Protein AF-A0AAN8F6C2-F1 (afdb_monomer)

Solvent-accessible surface area (backbone atoms only — not comparable to full-atom values): 8331 Å² total; per-residue (Å²): 136,85,81,61,68,76,51,73,61,96,91,44,78,47,85,54,87,85,73,96,46,83,78,49,68,83,74,63,89,84,84,82,90,84,80,71,71,47,82,40,96,57,27,69,84,71,66,30,33,67,49,83,75,42,38,20,31,57,47,81,48,43,61,63,87,54,77,72,33,99,82,31,50,36,59,50,86,62,74,89,77,82,54,67,68,57,52,56,54,74,70,78,38,69,66,59,55,54,49,53,53,53,52,51,50,51,51,51,52,52,50,48,58,73,68,51,76,94,80,83,82,81,80,88,82,131

Structure (mmCIF, N/CA/C/O backbone):
data_AF-A0AAN8F6C2-F1
#
_entry.id   AF-A0AAN8F6C2-F1
#
loop_
_atom_site.group_PDB
_atom_site.id
_atom_site.type_symbol
_atom_site.label_atom_id
_atom_site.label_alt_id
_atom_site.label_comp_id
_atom_site.label_asym_id
_atom_site.label_entity_id
_atom_site.label_seq_id
_atom_site.pdbx_PDB_ins_code
_atom_site.Cartn_x
_atom_site.Cartn_y
_atom_site.Cartn_z
_atom_site.occupancy
_atom_site.B_iso_or_equiv
_atom_site.auth_seq_id
_atom_site.auth_comp_id
_atom_site.auth_asym_id
_atom_site.auth_atom_id
_atom_site.pdbx_PDB_model_num
ATOM 1 N N . MET A 1 1 ? 26.916 -1.874 -0.892 1.00 38.88 1 MET A N 1
ATOM 2 C CA . MET A 1 1 ? 25.522 -1.711 -1.356 1.00 38.88 1 MET A CA 1
ATOM 3 C C . MET A 1 1 ? 25.231 -2.874 -2.290 1.00 38.88 1 MET A C 1
ATOM 5 O O . MET A 1 1 ? 25.724 -2.872 -3.407 1.00 38.88 1 MET A O 1
ATOM 9 N N . THR A 1 2 ? 24.590 -3.937 -1.804 1.00 46.66 2 THR A N 1
ATOM 10 C CA . THR A 1 2 ? 24.299 -5.124 -2.620 1.00 46.66 2 THR A CA 1
ATOM 11 C C . THR A 1 2 ? 22.965 -4.909 -3.329 1.00 46.66 2 THR A C 1
ATOM 13 O O . THR A 1 2 ? 21.923 -4.805 -2.689 1.00 46.66 2 THR A O 1
ATOM 16 N N . ALA A 1 3 ? 23.000 -4.766 -4.653 1.00 50.19 3 ALA A N 1
ATOM 17 C CA . ALA A 1 3 ? 21.792 -4.687 -5.462 1.00 50.19 3 ALA A CA 1
ATOM 18 C C . ALA A 1 3 ? 21.079 -6.049 -5.427 1.00 50.19 3 ALA A C 1
ATOM 20 O O . ALA A 1 3 ? 21.679 -7.077 -5.740 1.00 50.19 3 ALA A O 1
ATOM 21 N N . ALA A 1 4 ? 19.811 -6.070 -5.015 1.00 59.19 4 ALA A N 1
ATOM 22 C CA . ALA A 1 4 ? 18.973 -7.255 -5.132 1.00 59.19 4 ALA A CA 1
ATOM 23 C C . ALA A 1 4 ? 18.700 -7.530 -6.616 1.00 59.19 4 ALA A C 1
ATOM 25 O O . ALA A 1 4 ? 18.284 -6.637 -7.354 1.00 59.19 4 ALA A O 1
ATOM 26 N N . HIS A 1 5 ? 18.936 -8.763 -7.061 1.00 59.12 5 HIS A N 1
ATOM 27 C CA . HIS A 1 5 ? 18.621 -9.155 -8.429 1.00 59.12 5 HIS A CA 1
ATOM 28 C C . HIS A 1 5 ? 17.099 -9.222 -8.606 1.00 59.12 5 HIS A C 1
ATOM 30 O O . HIS A 1 5 ? 16.435 -10.037 -7.964 1.00 59.12 5 HIS A O 1
ATOM 36 N N . VAL A 1 6 ? 16.556 -8.373 -9.480 1.00 59.44 6 VAL A N 1
ATOM 37 C CA . VAL A 1 6 ? 15.170 -8.468 -9.950 1.00 59.44 6 VAL A CA 1
ATOM 38 C C . VAL A 1 6 ? 15.175 -9.349 -11.194 1.00 59.44 6 VAL A C 1
ATOM 40 O O . VAL A 1 6 ? 15.763 -8.989 -12.211 1.00 59.44 6 VAL A O 1
ATOM 43 N N . PHE A 1 7 ? 14.537 -10.514 -11.109 1.00 69.38 7 PHE A N 1
ATOM 44 C CA . PHE A 1 7 ? 14.331 -11.398 -12.255 1.00 69.38 7 PHE A CA 1
ATOM 45 C C . PHE A 1 7 ? 12.872 -11.301 -12.691 1.00 69.38 7 PHE A C 1
ATOM 47 O O . PHE A 1 7 ? 11.976 -11.346 -11.844 1.00 69.38 7 PHE A O 1
ATOM 54 N N . SER A 1 8 ? 12.624 -11.184 -13.998 1.00 68.56 8 SER A N 1
ATOM 55 C CA . SER A 1 8 ? 11.262 -11.226 -14.535 1.00 68.56 8 SER A CA 1
ATOM 56 C C . SER A 1 8 ? 11.136 -12.215 -15.685 1.00 68.56 8 SER A C 1
ATOM 58 O O . SER A 1 8 ? 12.004 -12.268 -16.558 1.00 68.56 8 SER A O 1
ATOM 60 N N . THR A 1 9 ? 10.041 -12.971 -15.697 1.00 66.81 9 THR A N 1
ATOM 61 C CA . THR A 1 9 ? 9.605 -13.770 -16.845 1.00 66.81 9 THR A CA 1
ATOM 62 C C . THR A 1 9 ? 8.176 -13.371 -17.196 1.00 66.81 9 THR A C 1
ATOM 64 O O . THR A 1 9 ? 7.225 -13.819 -16.564 1.00 66.81 9 THR A O 1
ATOM 67 N N . HIS A 1 10 ? 8.024 -12.513 -18.211 1.00 71.56 10 HIS A N 1
ATOM 68 C CA . HIS A 1 10 ? 6.743 -11.963 -18.679 1.00 71.56 10 HIS A CA 1
ATOM 69 C C . HIS A 1 10 ? 5.870 -11.382 -17.546 1.00 71.56 10 HIS A C 1
ATOM 71 O O . HIS A 1 10 ? 6.004 -10.210 -17.216 1.00 71.56 10 HIS A O 1
ATOM 77 N N . TYR A 1 11 ? 4.988 -12.197 -16.957 1.00 72.50 11 TYR A N 1
ATOM 78 C CA . TYR A 1 11 ? 4.028 -11.817 -15.916 1.00 72.50 11 TYR A CA 1
ATOM 79 C C . TYR A 1 11 ? 4.508 -12.103 -14.480 1.00 72.50 11 TYR A C 1
ATOM 81 O O . TYR A 1 11 ? 3.782 -11.818 -13.530 1.00 72.50 11 TYR A O 1
ATOM 89 N N . LEU A 1 12 ? 5.700 -12.683 -14.301 1.00 71.50 12 LEU A N 1
ATOM 90 C CA . LEU A 1 12 ? 6.264 -13.015 -12.990 1.00 71.50 12 LEU A CA 1
ATOM 91 C C . LEU A 1 12 ? 7.417 -12.075 -12.635 1.00 71.50 12 LEU A C 1
ATOM 93 O O . LEU A 1 12 ? 8.368 -11.945 -13.403 1.00 71.50 12 LEU A O 1
ATOM 97 N N . MET A 1 13 ? 7.350 -11.474 -11.446 1.00 78.12 13 MET A N 1
ATOM 98 C CA . MET A 1 13 ? 8.395 -10.636 -10.855 1.00 78.12 13 MET A CA 1
ATOM 99 C C . MET A 1 13 ? 8.914 -11.299 -9.576 1.00 78.12 13 MET A C 1
ATOM 101 O O . MET A 1 13 ? 8.151 -11.523 -8.638 1.00 78.12 13 MET A O 1
ATOM 105 N N . TYR A 1 14 ? 10.215 -11.588 -9.520 1.00 78.19 14 TYR A N 1
ATOM 106 C CA . TYR A 1 14 ? 10.869 -12.121 -8.324 1.00 78.19 14 TYR A CA 1
ATOM 107 C C . TYR A 1 14 ? 11.576 -10.996 -7.564 1.00 78.19 14 TYR A C 1
ATOM 109 O O . TYR A 1 14 ? 12.497 -10.371 -8.093 1.00 78.19 14 TYR A O 1
ATOM 117 N N . ILE A 1 15 ? 11.170 -10.768 -6.310 1.00 79.00 15 ILE A N 1
ATOM 118 C CA . ILE A 1 15 ? 11.822 -9.828 -5.390 1.00 79.00 15 ILE A CA 1
ATOM 119 C C . ILE A 1 15 ? 12.492 -10.632 -4.277 1.00 79.00 15 ILE A C 1
ATOM 121 O O . ILE A 1 15 ? 11.821 -11.322 -3.510 1.00 79.00 15 ILE A O 1
ATOM 125 N N . ARG A 1 16 ? 13.823 -10.551 -4.186 1.00 79.56 16 ARG A N 1
ATOM 126 C CA . ARG A 1 16 ? 14.606 -11.217 -3.139 1.00 79.56 16 ARG A CA 1
ATOM 127 C C . ARG A 1 16 ? 15.355 -10.188 -2.307 1.00 79.56 16 ARG A C 1
ATOM 129 O O . ARG A 1 16 ? 16.229 -9.495 -2.815 1.00 79.56 16 ARG A O 1
ATOM 136 N N . PHE A 1 17 ? 15.056 -10.139 -1.018 1.00 78.50 17 PHE A N 1
ATOM 137 C CA . PHE A 1 17 ? 15.750 -9.267 -0.078 1.00 78.50 17 PHE A CA 1
ATOM 138 C C . PHE A 1 17 ? 16.974 -9.986 0.489 1.00 78.50 17 PHE A C 1
ATOM 140 O O . PHE A 1 17 ? 16.877 -11.124 0.952 1.00 78.50 17 PHE A O 1
ATOM 147 N N . TYR A 1 18 ? 18.135 -9.337 0.414 1.00 80.19 18 TYR A N 1
ATOM 148 C CA . TYR A 1 18 ? 19.361 -9.825 1.036 1.00 80.19 18 TYR A CA 1
ATOM 149 C C . TYR A 1 18 ? 19.480 -9.249 2.446 1.00 80.19 18 TYR A C 1
ATOM 151 O O . TYR A 1 18 ? 19.428 -8.034 2.627 1.00 80.19 18 TYR A O 1
ATOM 159 N N . LEU A 1 19 ? 19.668 -10.124 3.430 1.00 80.31 19 LEU A N 1
ATOM 160 C CA . LEU A 1 19 ? 19.892 -9.767 4.826 1.00 80.31 19 LEU A CA 1
ATOM 161 C C . LEU A 1 19 ? 21.282 -10.262 5.218 1.00 80.31 19 LEU A C 1
ATOM 163 O O . LEU A 1 19 ? 21.625 -11.413 4.963 1.00 80.31 19 LEU A O 1
ATOM 167 N N . HIS A 1 20 ? 22.085 -9.379 5.808 1.00 81.69 20 HIS A N 1
ATOM 168 C CA . HIS A 1 20 ? 23.466 -9.693 6.181 1.00 81.69 20 HIS A CA 1
ATOM 169 C C . HIS A 1 20 ? 23.560 -10.496 7.493 1.00 81.69 20 HIS A C 1
ATOM 171 O O . HIS A 1 20 ? 24.555 -11.171 7.732 1.00 81.69 20 HIS A O 1
ATOM 177 N N . ASP A 1 21 ? 22.535 -10.433 8.346 1.00 82.75 21 ASP A N 1
ATOM 178 C CA . ASP A 1 21 ? 22.497 -1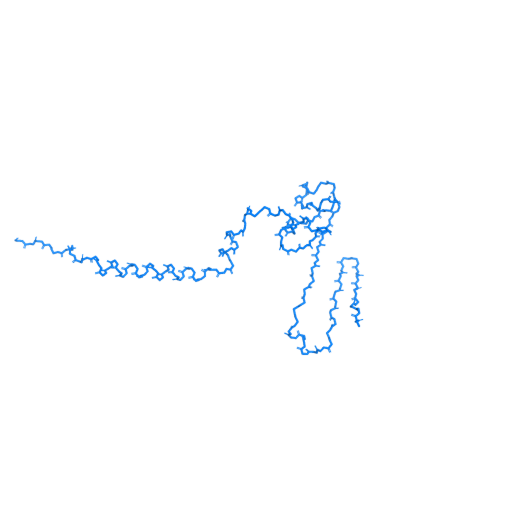1.099 9.649 1.00 82.75 21 ASP A CA 1
ATOM 179 C C . ASP A 1 21 ? 21.257 -11.999 9.757 1.00 82.75 2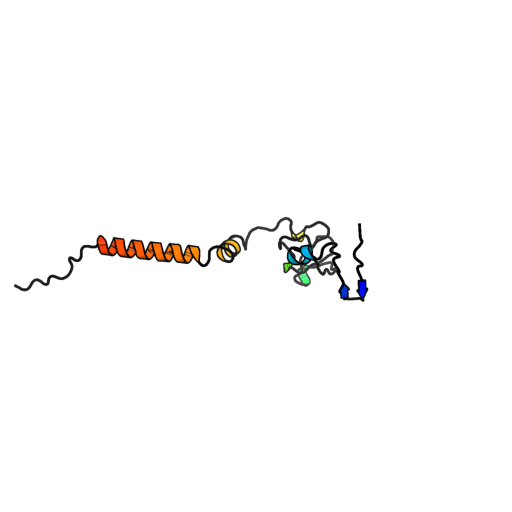1 ASP A C 1
ATOM 181 O O . ASP A 1 21 ? 20.121 -11.552 9.576 1.00 82.75 21 ASP A O 1
ATOM 185 N N . ALA A 1 22 ? 21.478 -13.276 10.079 1.00 76.50 22 ALA A N 1
ATOM 186 C CA . ALA A 1 22 ? 20.417 -14.261 10.261 1.00 76.50 22 ALA A CA 1
ATOM 187 C C . ALA A 1 22 ? 19.496 -13.921 11.446 1.00 76.50 22 ALA A C 1
ATOM 189 O O . ALA A 1 22 ? 18.312 -14.258 11.422 1.00 76.50 22 ALA A O 1
ATOM 190 N N . ASN A 1 23 ? 20.006 -13.206 12.453 1.00 79.25 23 ASN A N 1
ATOM 191 C CA . ASN A 1 23 ? 19.212 -12.763 13.597 1.00 79.25 23 ASN A CA 1
ATOM 192 C C . ASN A 1 23 ? 18.236 -11.638 13.222 1.00 79.25 23 ASN A C 1
ATOM 194 O O . ASN A 1 23 ? 17.185 -11.505 13.849 1.00 79.25 23 ASN A O 1
ATOM 198 N N . GLN A 1 24 ? 18.523 -10.878 12.159 1.00 75.50 24 GLN A N 1
ATOM 199 C CA . GLN A 1 24 ? 17.632 -9.826 11.664 1.00 75.50 24 GLN A CA 1
ATOM 200 C C . GLN A 1 24 ? 16.425 -10.389 10.909 1.00 75.50 24 GLN A C 1
ATOM 202 O O . GLN A 1 24 ? 15.376 -9.756 10.919 1.00 75.50 24 GLN A O 1
ATOM 207 N N . ILE A 1 25 ? 16.505 -11.608 10.357 1.00 73.06 25 ILE A N 1
ATOM 208 C CA . ILE A 1 25 ? 15.390 -12.261 9.637 1.00 73.06 25 ILE A CA 1
ATOM 209 C C . ILE A 1 25 ? 14.119 -12.328 10.498 1.00 73.06 25 ILE A C 1
ATOM 211 O O . ILE A 1 25 ? 13.010 -12.188 9.988 1.00 73.06 25 ILE A O 1
ATOM 215 N N . ARG A 1 26 ? 14.262 -12.525 11.816 1.00 73.06 26 ARG A N 1
ATOM 216 C CA . ARG A 1 26 ? 13.118 -12.650 12.735 1.00 73.06 26 ARG A CA 1
ATOM 217 C C . ARG A 1 26 ? 12.462 -11.313 13.088 1.00 73.06 26 ARG A C 1
ATOM 219 O O . ARG A 1 26 ? 11.355 -11.331 13.613 1.00 73.06 26 ARG A O 1
ATOM 226 N N . ASN A 1 27 ? 13.113 -10.184 12.803 1.00 75.00 27 ASN A N 1
ATOM 227 C CA . ASN A 1 27 ? 12.631 -8.846 13.153 1.00 75.00 27 ASN A CA 1
ATOM 228 C C . ASN A 1 27 ? 12.626 -7.875 11.957 1.00 75.00 27 ASN A C 1
ATOM 230 O O . ASN A 1 27 ? 12.703 -6.660 12.128 1.00 75.00 27 ASN A O 1
ATOM 234 N N . THR A 1 28 ? 12.561 -8.394 10.729 1.00 80.06 28 THR A N 1
ATOM 235 C CA . THR A 1 28 ? 12.451 -7.560 9.526 1.00 80.06 28 THR A CA 1
ATOM 236 C C . THR A 1 28 ? 11.000 -7.415 9.092 1.00 80.06 28 THR A C 1
ATOM 238 O O . THR A 1 28 ? 10.337 -8.410 8.807 1.00 80.06 28 THR A O 1
ATOM 241 N N . SER A 1 29 ? 10.531 -6.172 8.965 1.00 80.69 29 SER A N 1
ATOM 242 C CA . SER A 1 29 ? 9.294 -5.843 8.253 1.00 80.69 29 SER A CA 1
ATOM 243 C C . SER A 1 29 ? 9.652 -5.428 6.831 1.00 80.69 29 SER A C 1
ATOM 245 O O . SER A 1 29 ? 10.209 -4.354 6.611 1.00 80.69 29 SER A O 1
ATOM 247 N N . ILE A 1 30 ? 9.393 -6.310 5.869 1.00 78.19 30 ILE A N 1
ATOM 248 C CA . ILE A 1 30 ? 9.671 -6.063 4.457 1.00 78.19 30 ILE A CA 1
ATOM 249 C C . ILE A 1 30 ? 8.339 -6.008 3.720 1.00 78.19 30 ILE A C 1
ATOM 251 O O . ILE A 1 30 ? 7.562 -6.959 3.765 1.00 78.19 30 ILE A O 1
ATOM 255 N N . SER A 1 31 ? 8.085 -4.902 3.025 1.00 82.00 31 SER A N 1
ATOM 256 C CA . SER A 1 31 ? 6.903 -4.730 2.182 1.00 82.00 31 SER A CA 1
ATOM 257 C C . SER A 1 31 ? 7.321 -4.297 0.781 1.00 82.00 31 SER A C 1
ATOM 259 O O . SER A 1 31 ? 8.265 -3.529 0.606 1.00 82.00 31 SER A O 1
ATOM 261 N N . ALA A 1 32 ? 6.631 -4.832 -0.223 1.00 83.88 32 ALA A N 1
ATOM 262 C CA . ALA A 1 32 ? 6.778 -4.437 -1.614 1.00 83.88 32 ALA A CA 1
ATOM 263 C C . ALA A 1 32 ? 5.395 -4.045 -2.132 1.00 83.88 32 ALA A C 1
ATOM 265 O O . ALA A 1 32 ? 4.478 -4.867 -2.149 1.00 83.88 32 ALA A O 1
ATOM 266 N N . LEU A 1 33 ? 5.247 -2.782 -2.521 1.00 83.31 33 LEU A N 1
ATOM 267 C CA . LEU A 1 33 ? 4.033 -2.279 -3.148 1.00 83.31 33 LEU A CA 1
ATOM 268 C C . LEU A 1 33 ? 4.127 -2.521 -4.652 1.00 83.31 33 LEU A C 1
ATOM 270 O O . LEU A 1 33 ? 5.138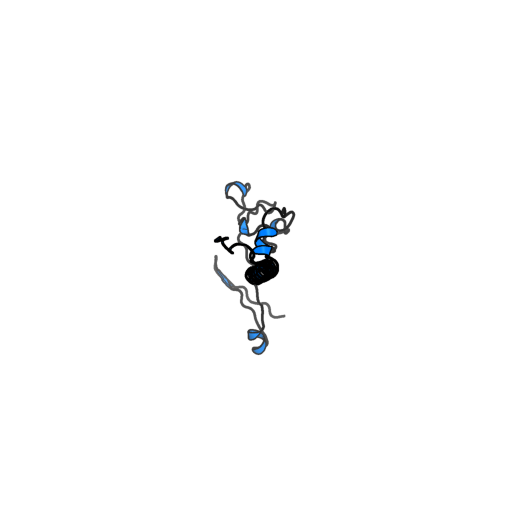 -2.211 -5.280 1.00 83.31 33 LEU A O 1
ATOM 274 N N . TYR A 1 34 ? 3.062 -3.068 -5.224 1.00 86.62 34 TYR A N 1
ATOM 275 C CA . TYR A 1 34 ? 2.907 -3.222 -6.662 1.00 86.62 34 TYR A CA 1
ATOM 276 C C . TYR A 1 34 ? 1.491 -2.808 -7.047 1.00 86.62 34 TYR A C 1
ATOM 278 O O . TYR A 1 34 ? 0.545 -2.978 -6.280 1.00 86.62 34 TYR A O 1
ATOM 286 N N . SER A 1 35 ? 1.346 -2.253 -8.242 1.00 87.50 35 SER A N 1
ATOM 287 C CA . SER A 1 35 ? 0.047 -1.904 -8.800 1.00 87.50 35 SER A CA 1
ATOM 288 C C . SER A 1 35 ? 0.050 -2.173 -10.297 1.00 87.50 35 SER A C 1
ATOM 290 O O . SER A 1 35 ? 1.059 -2.007 -10.981 1.00 87.50 35 SER A O 1
ATOM 292 N N . SER A 1 36 ? -1.086 -2.642 -10.799 1.00 89.88 36 SER A N 1
ATOM 293 C CA . SER A 1 36 ? -1.331 -2.768 -12.231 1.00 89.88 36 SER A CA 1
ATOM 294 C C . SER A 1 36 ? -1.999 -1.499 -12.745 1.00 89.88 36 SER A C 1
ATOM 296 O O . SER A 1 36 ? -2.926 -0.999 -12.104 1.00 89.88 36 SER A O 1
ATOM 298 N N . TYR A 1 37 ? -1.610 -1.050 -13.933 1.00 93.19 37 TYR A N 1
ATOM 299 C CA . TYR A 1 37 ? -2.276 0.037 -14.641 1.00 93.19 37 TYR A CA 1
ATOM 300 C C . TYR A 1 37 ? -2.571 -0.368 -16.087 1.00 93.19 37 TYR A C 1
ATOM 302 O O . TYR A 1 37 ? -1.949 -1.276 -16.640 1.00 93.19 37 TYR A O 1
ATOM 310 N N . ILE A 1 38 ? -3.526 0.317 -16.703 1.00 93.06 38 ILE A N 1
ATOM 311 C CA . ILE A 1 38 ? -3.840 0.208 -18.128 1.00 93.06 38 ILE A CA 1
ATOM 312 C C . ILE A 1 38 ? -3.938 1.608 -18.724 1.00 93.06 38 ILE A C 1
ATOM 314 O O . ILE A 1 38 ? -4.435 2.519 -18.069 1.00 93.06 38 ILE A O 1
ATOM 318 N N . ARG A 1 39 ? -3.492 1.791 -19.969 1.00 94.31 39 ARG A N 1
ATOM 319 C CA . ARG A 1 39 ? -3.667 3.060 -20.684 1.00 94.31 39 ARG A CA 1
ATOM 320 C C . ARG A 1 39 ? -5.009 3.104 -21.398 1.00 94.31 39 ARG A C 1
ATOM 322 O O . ARG A 1 39 ? -5.232 2.325 -22.323 1.00 94.31 39 ARG A O 1
ATOM 329 N N . LEU A 1 40 ? -5.895 4.005 -20.981 1.00 93.75 40 LEU A N 1
ATOM 330 C CA . LEU A 1 40 ? -7.188 4.247 -21.618 1.00 93.75 40 LEU A CA 1
ATOM 331 C C . LEU A 1 40 ? -7.515 5.741 -21.595 1.00 93.75 40 LEU A C 1
ATOM 333 O O . LEU A 1 40 ? -7.407 6.401 -20.568 1.00 93.75 40 LEU A O 1
ATOM 337 N N . ARG A 1 41 ? -8.074 6.245 -22.699 1.00 90.38 41 ARG A N 1
ATOM 338 C CA . ARG A 1 41 ? -8.599 7.620 -22.771 1.00 90.38 41 ARG A CA 1
ATOM 339 C C . ARG A 1 41 ? -9.755 7.882 -21.802 1.00 90.38 41 ARG A C 1
ATOM 341 O O . ARG A 1 41 ? -9.989 9.017 -21.410 1.00 90.38 41 ARG A O 1
ATOM 348 N N . ASN A 1 42 ? -10.517 6.842 -21.450 1.00 92.00 42 ASN A N 1
ATOM 349 C CA . ASN A 1 42 ? -11.677 6.955 -20.569 1.00 92.00 42 ASN A CA 1
ATOM 350 C C . ASN A 1 42 ? -11.694 5.831 -19.522 1.00 92.00 42 ASN A C 1
ATOM 352 O O . ASN A 1 42 ? -12.296 4.774 -19.736 1.00 92.00 42 ASN A O 1
ATOM 356 N N . CYS A 1 43 ? -11.071 6.085 -18.369 1.00 93.06 43 CYS A N 1
ATOM 357 C CA . CYS A 1 43 ? -11.058 5.171 -17.222 1.00 93.06 43 CYS A CA 1
ATOM 358 C C . CYS A 1 43 ? -12.466 4.899 -16.658 1.00 93.06 43 CYS A C 1
ATOM 360 O O . CYS A 1 43 ? -12.758 3.785 -16.213 1.00 93.06 43 CYS A O 1
ATOM 362 N N . SER A 1 44 ? -13.371 5.882 -16.730 1.00 89.31 44 SER A N 1
ATOM 363 C CA . SER A 1 44 ? -14.738 5.775 -16.203 1.00 89.31 44 SER A CA 1
ATOM 364 C C . SER A 1 44 ? -15.551 4.691 -16.908 1.00 89.31 44 SER A C 1
ATOM 366 O O . SER A 1 44 ? -16.348 4.016 -16.260 1.00 89.31 44 SER A O 1
ATOM 368 N N . SER A 1 45 ? -15.294 4.457 -18.201 1.00 91.50 45 SER A N 1
ATOM 369 C CA . SER A 1 45 ? -15.954 3.401 -18.986 1.00 91.50 45 SER A CA 1
ATOM 370 C C . SER A 1 45 ? -15.721 1.983 -18.443 1.00 91.50 45 SER A C 1
ATOM 372 O O . SER A 1 45 ? -16.528 1.087 -18.684 1.00 91.50 45 SER A O 1
ATOM 374 N N . LYS A 1 46 ? -14.629 1.778 -17.695 1.00 91.56 46 LYS A N 1
ATOM 375 C CA . LYS A 1 46 ? -14.242 0.499 -17.081 1.00 91.56 46 LYS A CA 1
ATOM 376 C C . LYS A 1 46 ? -14.264 0.538 -15.555 1.00 91.56 46 LYS A C 1
ATOM 378 O O . LYS A 1 46 ? -13.704 -0.351 -14.927 1.00 91.56 46 LYS A O 1
ATOM 383 N N . GLN A 1 47 ? -14.904 1.551 -14.963 1.00 91.75 47 GLN A N 1
ATOM 384 C CA . GLN A 1 47 ? -14.934 1.748 -13.510 1.00 91.75 47 GLN A CA 1
ATOM 385 C C . GLN A 1 47 ? -13.525 1.790 -12.885 1.00 91.75 47 GLN A C 1
ATOM 387 O O . GLN A 1 47 ? -13.325 1.328 -11.765 1.00 91.75 47 GLN A O 1
ATOM 392 N N . LEU A 1 48 ? -12.549 2.353 -13.599 1.00 94.38 48 LEU A N 1
ATOM 393 C CA . LEU A 1 48 ? -11.184 2.555 -13.112 1.00 94.38 48 LEU A CA 1
ATOM 394 C C . LEU A 1 48 ? -11.007 3.978 -12.568 1.00 94.38 48 LEU A C 1
ATOM 396 O O . LEU A 1 48 ? -11.813 4.871 -12.850 1.00 94.38 48 LEU A O 1
ATOM 400 N N . PHE A 1 49 ? -9.963 4.175 -11.768 1.00 93.56 49 PHE A N 1
ATOM 401 C CA . PHE A 1 49 ? -9.512 5.483 -11.308 1.00 93.56 49 PHE A CA 1
ATOM 402 C C . PHE A 1 49 ? -8.557 6.087 -12.340 1.00 93.56 49 PHE A C 1
ATOM 404 O O . PHE A 1 49 ? -7.734 5.367 -12.899 1.00 93.56 49 PHE A O 1
ATOM 411 N N . ASN A 1 50 ? -8.687 7.385 -12.611 1.00 93.56 50 ASN A N 1
ATOM 412 C CA . ASN A 1 50 ? -7.868 8.092 -13.593 1.00 93.56 50 ASN A CA 1
ATOM 413 C C . ASN A 1 50 ? -6.727 8.839 -12.896 1.00 93.56 50 ASN A C 1
ATOM 415 O O . ASN A 1 50 ? -6.996 9.735 -12.101 1.00 93.56 50 ASN A O 1
ATOM 419 N N . CYS A 1 51 ? -5.481 8.516 -13.243 1.00 92.69 51 CYS A N 1
ATOM 420 C CA . CYS A 1 51 ? -4.297 9.203 -12.727 1.00 92.69 51 CYS A CA 1
ATOM 421 C C . CYS A 1 51 ? -4.079 10.605 -13.323 1.00 92.69 51 CYS A C 1
ATOM 423 O O . CYS A 1 51 ? -3.269 11.364 -12.800 1.00 92.69 51 CYS A O 1
ATOM 425 N N . GLY A 1 52 ? -4.805 10.968 -14.387 1.00 88.62 52 GLY A N 1
ATOM 426 C CA . GLY A 1 52 ? -4.705 12.268 -15.060 1.00 88.62 52 GLY A CA 1
ATOM 427 C C . GLY A 1 52 ? -3.849 12.265 -16.331 1.00 88.62 52 GLY A C 1
ATOM 428 O O . GLY A 1 52 ? -3.744 13.294 -16.989 1.00 88.62 52 GLY A O 1
ATOM 429 N N . ASP A 1 53 ? -3.281 11.120 -16.707 1.00 88.38 53 ASP A N 1
ATOM 430 C CA . ASP A 1 53 ? -2.320 10.948 -17.806 1.00 88.38 53 ASP A CA 1
ATOM 431 C C . ASP A 1 53 ? -2.659 9.738 -18.705 1.00 88.38 53 ASP A C 1
ATOM 433 O O . ASP A 1 53 ? -1.777 9.026 -19.182 1.00 88.38 53 ASP A O 1
ATOM 437 N N . GLU A 1 54 ? -3.956 9.471 -18.902 1.00 90.38 54 GLU A N 1
ATOM 438 C CA . GLU A 1 54 ? -4.498 8.259 -19.551 1.00 90.38 54 GLU A CA 1
ATOM 439 C C . GLU A 1 54 ? -4.130 6.940 -18.846 1.00 90.38 54 GLU A C 1
ATOM 441 O O . GLU A 1 54 ? -4.566 5.876 -19.291 1.00 90.38 54 GLU A O 1
ATOM 446 N N . ASN A 1 55 ? -3.384 6.967 -17.735 1.00 93.62 55 ASN A N 1
ATOM 447 C CA . ASN A 1 55 ? -3.172 5.788 -16.911 1.00 93.62 55 ASN A CA 1
ATOM 448 C C . ASN A 1 55 ? -4.373 5.586 -15.987 1.00 93.62 55 ASN A C 1
ATOM 450 O O . ASN A 1 55 ? -4.770 6.459 -15.211 1.00 93.62 55 ASN A O 1
ATOM 454 N N . CYS A 1 56 ? -4.937 4.391 -16.069 1.00 95.44 56 CYS A N 1
ATOM 455 C CA . CYS A 1 56 ? -6.050 3.964 -15.255 1.00 95.44 56 CYS A CA 1
ATOM 456 C C . CYS A 1 56 ? -5.601 2.854 -14.311 1.00 95.44 56 CYS A C 1
ATOM 458 O O . CYS A 1 56 ? -5.021 1.856 -14.746 1.00 95.44 56 CYS A O 1
ATOM 460 N N . ILE A 1 57 ? -5.936 2.996 -13.037 1.00 94.94 57 ILE A N 1
ATOM 461 C CA . ILE A 1 57 ? -5.671 1.998 -11.998 1.00 94.94 57 ILE A CA 1
ATOM 462 C C . ILE A 1 57 ? -6.996 1.470 -11.425 1.00 94.94 57 ILE A C 1
ATOM 464 O O . ILE A 1 57 ? -8.038 2.117 -11.582 1.00 94.94 57 ILE A O 1
ATOM 468 N N . PRO A 1 58 ? -7.017 0.292 -10.777 1.00 95.06 58 PRO A N 1
ATOM 469 C CA . PRO A 1 58 ? -8.197 -0.169 -10.051 1.00 95.06 58 PRO A CA 1
ATOM 470 C C . PRO A 1 58 ? -8.697 0.889 -9.061 1.00 95.06 58 PRO A C 1
ATOM 472 O O . PRO A 1 58 ? -7.902 1.499 -8.354 1.00 95.06 58 PRO A O 1
ATOM 475 N N . ARG A 1 59 ? -10.018 1.091 -8.959 1.00 92.19 59 ARG A N 1
ATOM 476 C CA . ARG A 1 59 ? -10.597 2.086 -8.031 1.00 92.19 59 ARG A CA 1
ATOM 477 C C . ARG A 1 59 ? -10.222 1.873 -6.567 1.00 92.19 59 ARG A C 1
ATOM 479 O O . ARG A 1 59 ? -10.158 2.844 -5.831 1.00 92.19 59 ARG A O 1
ATOM 486 N N . SER A 1 60 ? -9.952 0.633 -6.163 1.00 90.88 60 SER A N 1
ATOM 487 C CA . SER A 1 60 ? -9.467 0.298 -4.818 1.00 90.88 60 SER A CA 1
ATOM 488 C C . SER A 1 60 ? -8.081 0.864 -4.505 1.00 90.88 60 SER A C 1
ATOM 490 O O . SER A 1 60 ? -7.659 0.817 -3.354 1.00 90.88 60 SER A O 1
ATOM 492 N N . LEU A 1 61 ? -7.352 1.321 -5.526 1.00 93.50 61 LEU A N 1
ATOM 493 C CA . LEU A 1 61 ? -6.065 1.981 -5.374 1.00 93.50 61 LEU A CA 1
ATOM 494 C C . LEU A 1 61 ? -6.182 3.501 -5.225 1.00 93.50 61 LEU A C 1
ATOM 496 O O . LEU A 1 61 ? -5.196 4.132 -4.900 1.00 93.50 61 LEU A O 1
ATOM 500 N N . GLY A 1 62 ? -7.367 4.085 -5.424 1.00 92.25 62 GLY A N 1
ATOM 501 C CA . GLY A 1 62 ? -7.602 5.481 -5.064 1.00 92.25 62 GLY A CA 1
ATOM 502 C C . GLY A 1 62 ? -7.852 5.622 -3.565 1.00 92.25 62 GLY A C 1
ATOM 503 O O . GLY A 1 62 ? -8.672 4.886 -3.009 1.00 92.25 62 GLY A O 1
ATOM 504 N N . CYS A 1 63 ? -7.204 6.595 -2.929 1.00 92.19 63 CYS A N 1
ATOM 505 C CA . CYS A 1 63 ? -7.379 6.955 -1.524 1.00 92.19 63 CYS A CA 1
ATOM 506 C C . CYS A 1 63 ? -7.146 5.782 -0.558 1.00 92.19 63 CYS A C 1
ATOM 508 O O . CY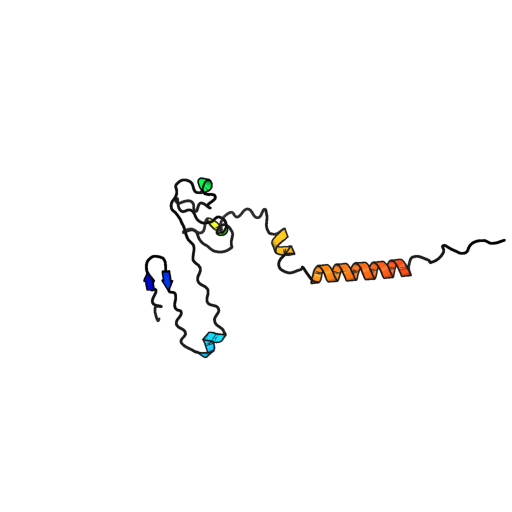S A 1 63 ? -7.859 5.625 0.444 1.00 92.19 63 CYS A O 1
ATOM 510 N N . ASN A 1 64 ? -6.180 4.920 -0.875 1.00 90.69 64 ASN A N 1
ATOM 511 C CA . ASN A 1 64 ? -5.822 3.757 -0.072 1.00 90.69 64 ASN A CA 1
ATOM 512 C C . ASN A 1 64 ? -4.659 4.037 0.901 1.00 90.69 64 ASN A C 1
ATOM 514 O O . ASN A 1 64 ? -4.370 3.188 1.748 1.00 90.69 64 ASN A O 1
ATOM 518 N N . GLY A 1 65 ? -4.041 5.220 0.831 1.00 90.06 65 GLY A N 1
ATOM 519 C CA . GLY A 1 65 ? -2.887 5.622 1.634 1.00 90.06 65 GLY A CA 1
ATOM 520 C C . GLY A 1 65 ? -1.529 5.277 1.012 1.00 90.06 65 GLY A C 1
ATOM 521 O O . GLY A 1 65 ? -0.501 5.430 1.677 1.00 90.06 65 GLY A O 1
ATOM 522 N N . HIS A 1 66 ? -1.495 4.809 -0.235 1.00 92.19 66 HIS A N 1
ATOM 523 C CA . HIS A 1 66 ? -0.295 4.447 -0.977 1.00 92.19 66 HIS A CA 1
ATOM 524 C C . HIS A 1 66 ? -0.303 5.106 -2.353 1.00 92.19 66 HIS A C 1
ATOM 526 O O . HIS A 1 66 ? -1.250 4.977 -3.108 1.00 92.19 66 HIS A O 1
ATOM 532 N N . ILE A 1 67 ? 0.808 5.742 -2.720 1.00 92.94 67 ILE A N 1
ATOM 533 C CA . ILE A 1 67 ? 0.963 6.347 -4.045 1.00 92.94 67 ILE A CA 1
ATOM 534 C C . ILE A 1 67 ? 1.059 5.236 -5.102 1.00 92.94 67 ILE A C 1
ATOM 536 O O . ILE A 1 67 ? 2.047 4.498 -5.159 1.00 92.94 67 ILE A O 1
ATOM 540 N N . ASN A 1 68 ? 0.032 5.117 -5.938 1.00 93.00 68 ASN A N 1
ATOM 541 C CA . ASN A 1 68 ? -0.062 4.191 -7.061 1.00 93.00 68 ASN A CA 1
ATOM 542 C C . ASN A 1 68 ? -0.029 4.907 -8.424 1.00 93.00 68 ASN A C 1
ATOM 544 O O . ASN A 1 68 ? 0.416 4.301 -9.401 1.00 93.00 68 ASN A O 1
ATOM 548 N N . CYS A 1 69 ? -0.424 6.183 -8.517 1.00 93.50 69 CYS A N 1
ATOM 549 C CA . CYS A 1 69 ? -0.227 6.988 -9.727 1.00 93.50 69 CYS A CA 1
ATOM 550 C C . CYS A 1 69 ? 1.185 7.605 -9.796 1.00 93.50 69 CYS A C 1
ATOM 552 O O . CYS A 1 69 ? 1.774 7.903 -8.755 1.00 93.50 69 CYS A O 1
ATOM 554 N N . PRO A 1 70 ? 1.712 7.914 -11.002 1.00 91.12 70 PRO A N 1
ATOM 555 C CA . PRO A 1 70 ? 3.049 8.504 -11.173 1.00 91.12 70 PRO A CA 1
ATOM 556 C C . PRO A 1 70 ? 3.290 9.806 -10.396 1.00 91.12 70 PRO A C 1
ATOM 558 O O . PRO A 1 70 ? 4.414 10.075 -9.980 1.00 91.12 70 PRO A O 1
ATOM 561 N N . TYR A 1 71 ? 2.235 10.599 -10.190 1.00 90.62 71 TYR A N 1
ATOM 562 C CA . TYR A 1 71 ? 2.284 11.876 -9.472 1.00 90.62 71 TYR A CA 1
ATOM 563 C C . TYR A 1 71 ? 1.450 11.871 -8.177 1.00 90.62 71 TYR A C 1
ATOM 565 O O . TYR A 1 71 ? 1.224 12.924 -7.586 1.00 90.62 71 TYR A O 1
ATOM 573 N N . GLY A 1 72 ? 0.977 10.700 -7.729 1.00 90.94 72 GLY A N 1
ATOM 574 C CA . GLY A 1 72 ? 0.207 10.557 -6.486 1.00 90.94 72 GLY A CA 1
ATOM 575 C C . GLY A 1 72 ? -1.204 11.144 -6.500 1.00 90.94 72 GLY A C 1
ATOM 576 O O . GLY A 1 72 ? -1.793 11.316 -5.438 1.00 90.94 72 GLY A O 1
ATOM 577 N N . ASN A 1 73 ? -1.769 11.455 -7.673 1.00 92.12 73 ASN A N 1
ATOM 578 C CA . ASN A 1 73 ? -3.132 11.990 -7.809 1.00 92.12 73 ASN A CA 1
ATOM 579 C C . ASN A 1 73 ? -4.219 11.088 -7.218 1.00 92.12 73 ASN A C 1
ATOM 581 O O . ASN A 1 73 ? -5.282 11.582 -6.859 1.00 92.12 73 ASN A O 1
ATOM 585 N N . ASP A 1 74 ? -3.955 9.790 -7.118 1.00 93.06 74 ASP A N 1
ATOM 586 C CA . ASP A 1 74 ? -4.802 8.810 -6.447 1.00 93.06 74 ASP A CA 1
ATOM 587 C C . ASP A 1 74 ? -4.954 9.039 -4.945 1.00 93.06 74 ASP A C 1
ATOM 589 O O . ASP A 1 74 ? -5.950 8.606 -4.376 1.00 93.06 74 ASP A O 1
ATOM 593 N N . GLU A 1 75 ? -4.043 9.786 -4.326 1.00 94.19 75 GLU A N 1
ATOM 594 C CA . GLU A 1 75 ? -4.061 10.117 -2.897 1.00 94.19 75 GLU A CA 1
ATOM 595 C C . GLU A 1 75 ? -4.337 11.609 -2.635 1.00 94.19 75 GLU A C 1
ATOM 597 O O . GLU A 1 75 ? -4.373 12.064 -1.489 1.00 94.19 75 GLU A O 1
ATOM 602 N N . ILE A 1 76 ? -4.552 12.395 -3.694 1.00 90.81 76 ILE A N 1
ATOM 603 C CA . ILE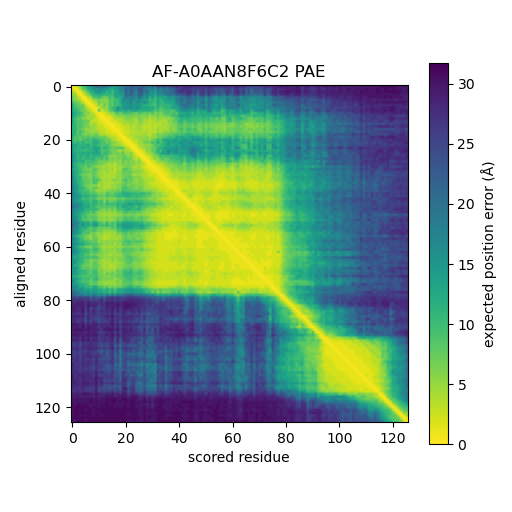 A 1 76 ? -4.833 13.830 -3.607 1.00 90.81 76 ILE A CA 1
ATOM 604 C C . ILE A 1 76 ? -6.339 14.051 -3.744 1.00 90.81 76 ILE A C 1
ATOM 606 O O . ILE A 1 76 ? -7.014 13.434 -4.562 1.00 90.81 76 ILE A O 1
ATOM 610 N N . ASN A 1 77 ? -6.880 14.987 -2.961 1.00 80.94 77 ASN A N 1
ATOM 611 C CA . ASN A 1 77 ? -8.287 15.387 -3.043 1.00 80.94 77 ASN A CA 1
ATOM 612 C C . ASN A 1 77 ? -9.285 14.242 -2.783 1.00 80.94 77 ASN A C 1
ATOM 614 O O . ASN A 1 77 ? -10.412 14.255 -3.286 1.00 80.94 77 ASN A O 1
ATOM 618 N N . CYS A 1 78 ? -8.884 13.278 -1.952 1.00 84.75 78 CYS A N 1
ATOM 619 C CA . CYS A 1 78 ? -9.763 12.281 -1.363 1.00 84.75 78 CYS A CA 1
ATOM 620 C C . CYS A 1 78 ? -10.825 12.999 -0.534 1.00 84.75 78 CYS A C 1
ATOM 622 O O . CYS A 1 78 ? -10.592 13.344 0.624 1.00 84.75 78 CYS A O 1
ATOM 624 N N . HIS A 1 79 ? -11.982 13.289 -1.136 1.00 72.81 79 HIS A N 1
ATOM 625 C CA . HIS A 1 79 ? -13.116 13.814 -0.394 1.00 72.81 79 HIS A CA 1
ATOM 626 C C . HIS A 1 79 ? -13.415 12.819 0.720 1.00 72.81 79 HIS A C 1
ATOM 628 O O . HIS A 1 79 ? -13.845 11.693 0.475 1.00 72.81 79 HIS A O 1
ATOM 634 N N . VAL A 1 80 ? -13.128 13.245 1.949 1.00 59.66 80 VAL A N 1
ATOM 635 C CA . VAL A 1 80 ? -13.283 12.488 3.190 1.00 59.66 80 VAL A CA 1
ATOM 636 C C . VAL A 1 80 ? -14.773 12.393 3.525 1.00 59.66 80 VAL A C 1
ATOM 638 O O . VAL A 1 80 ? -15.244 12.814 4.571 1.00 59.66 80 VAL A O 1
ATOM 641 N N . ALA A 1 81 ? -15.562 11.898 2.587 1.00 55.62 81 ALA A N 1
ATOM 642 C CA . ALA A 1 81 ? -16.988 11.723 2.715 1.00 55.62 81 ALA A CA 1
ATOM 643 C C . ALA A 1 81 ? -17.277 10.272 2.370 1.00 55.62 81 ALA A C 1
ATOM 645 O O . ALA A 1 81 ? -17.861 10.026 1.326 1.00 55.62 81 ALA A O 1
ATOM 646 N N . GLN A 1 82 ? -16.798 9.337 3.209 1.00 55.56 82 GLN A N 1
ATOM 647 C CA . GLN A 1 82 ? -17.491 8.061 3.474 1.00 55.56 82 GL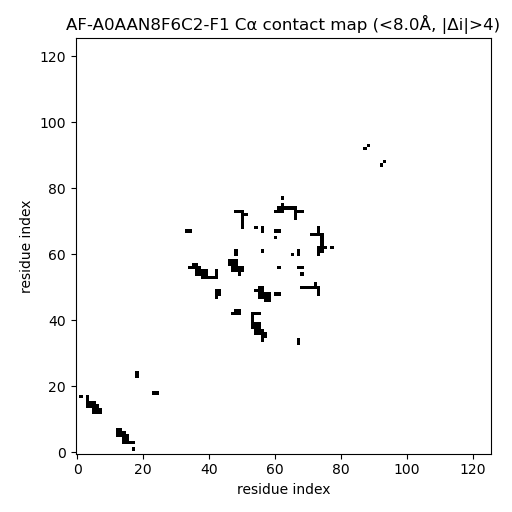N A CA 1
ATOM 648 C C . GLN A 1 82 ? -16.782 7.052 4.388 1.00 55.56 82 GLN A C 1
ATOM 650 O O . GLN A 1 82 ? -17.351 5.988 4.591 1.00 55.56 82 GLN A O 1
ATOM 655 N N . ASP A 1 83 ? -15.621 7.334 4.997 1.00 55.31 83 ASP A N 1
ATOM 656 C CA . ASP A 1 83 ? -14.956 6.253 5.755 1.00 55.31 83 ASP A CA 1
ATOM 657 C C . ASP A 1 83 ? -14.225 6.662 7.040 1.00 55.31 83 ASP A C 1
ATOM 659 O O . ASP A 1 83 ? -13.527 5.854 7.642 1.00 55.31 83 ASP A O 1
ATOM 663 N N . VAL A 1 84 ? -14.404 7.895 7.526 1.00 59.28 84 VAL A N 1
ATOM 664 C CA . VAL A 1 84 ? -13.897 8.262 8.864 1.00 59.28 84 VAL A CA 1
ATOM 665 C C . VAL A 1 84 ? -14.761 7.632 9.943 1.00 59.28 84 VAL A C 1
ATOM 667 O O . VAL A 1 84 ? -14.229 7.041 10.872 1.00 59.28 84 VAL A O 1
ATOM 670 N N . PHE A 1 85 ? -16.087 7.692 9.795 1.00 61.91 85 PHE A N 1
ATOM 671 C CA . PHE A 1 85 ? -17.009 7.131 10.780 1.00 61.91 85 PHE A CA 1
ATOM 672 C C . PHE A 1 85 ? -16.894 5.603 10.858 1.00 61.91 85 PHE A C 1
ATOM 674 O O . PHE A 1 85 ? -16.671 5.059 11.936 1.00 61.91 85 PHE A O 1
ATOM 681 N N . PHE A 1 86 ? -16.963 4.901 9.722 1.00 58.00 86 PHE A N 1
ATOM 682 C CA . PHE A 1 86 ? -16.912 3.440 9.728 1.00 58.00 86 PHE A CA 1
ATOM 683 C C . PHE A 1 86 ? -15.530 2.883 10.090 1.00 58.00 86 PHE A C 1
ATOM 685 O O . PHE A 1 86 ? -15.495 1.933 10.865 1.00 58.00 86 PHE A O 1
ATOM 692 N N . ARG A 1 87 ? -14.403 3.491 9.673 1.00 60.19 87 ARG A N 1
ATOM 693 C CA . ARG A 1 87 ? -13.066 3.048 10.132 1.00 60.19 87 ARG A CA 1
ATOM 694 C C . ARG A 1 87 ? -12.832 3.286 11.623 1.00 60.19 87 ARG A C 1
ATOM 696 O O . ARG A 1 87 ? -12.178 2.459 12.259 1.00 60.19 87 ARG A O 1
ATOM 703 N N . PHE A 1 88 ? -13.370 4.368 12.195 1.00 57.00 88 PHE A N 1
ATOM 704 C CA . PHE A 1 88 ? -13.295 4.598 13.643 1.00 57.00 88 PHE A CA 1
ATOM 705 C C . PHE A 1 88 ? -14.075 3.536 14.425 1.00 57.00 88 PHE A C 1
ATOM 707 O O . PHE A 1 88 ? -13.582 3.025 15.431 1.00 57.00 88 PHE A O 1
ATOM 714 N N . ILE A 1 89 ? -15.269 3.165 13.951 1.00 58.88 89 ILE A N 1
ATOM 715 C CA . ILE A 1 89 ? -16.107 2.163 14.620 1.00 58.88 89 ILE A CA 1
ATOM 716 C C . ILE A 1 89 ? -15.585 0.733 14.373 1.00 58.88 89 ILE A C 1
ATOM 718 O O . ILE A 1 89 ? -15.615 -0.089 15.288 1.00 58.88 89 ILE A O 1
ATOM 722 N N . SER A 1 90 ? -15.041 0.430 13.186 1.00 59.16 90 SER A N 1
ATOM 723 C CA . SER A 1 90 ? -14.679 -0.936 12.782 1.00 59.16 90 SER A CA 1
ATOM 724 C C . SER A 1 90 ? -13.298 -1.415 13.235 1.00 59.16 90 SER A C 1
ATOM 726 O O . SER A 1 90 ? -13.071 -2.623 13.221 1.00 59.16 90 SER A O 1
ATOM 728 N N . LYS A 1 91 ? -12.356 -0.530 13.607 1.00 60.56 91 LYS A N 1
ATOM 729 C CA . LYS A 1 91 ? -10.965 -0.957 13.875 1.00 60.56 91 LYS A CA 1
ATOM 730 C C . LYS A 1 91 ? -10.429 -0.825 15.300 1.00 60.56 91 LYS A C 1
ATOM 732 O O . LYS A 1 91 ? -9.414 -1.463 15.559 1.00 60.56 91 LYS A O 1
ATOM 737 N N . SER A 1 92 ? -11.072 -0.117 16.236 1.00 57.16 92 SER A N 1
ATOM 738 C CA . SER A 1 92 ? -10.462 0.022 17.580 1.00 57.16 92 SER A CA 1
ATOM 739 C C . SER A 1 92 ? -11.372 0.021 18.805 1.00 57.16 92 SER A C 1
ATOM 741 O O . SER A 1 92 ? -10.847 -0.120 19.906 1.00 57.16 92 SER A O 1
ATOM 743 N N . TYR A 1 93 ? -12.699 0.101 18.679 1.00 64.69 93 TYR A N 1
ATOM 744 C CA . TYR A 1 93 ? -13.556 0.279 19.864 1.00 64.69 93 TYR A CA 1
ATOM 745 C C . TYR A 1 93 ? -14.650 -0.773 20.069 1.00 64.69 93 TYR A C 1
ATOM 747 O O . TYR A 1 93 ? -15.400 -0.700 21.045 1.00 64.69 93 TYR A O 1
ATOM 755 N N . SER A 1 94 ? -14.713 -1.780 19.198 1.00 69.12 94 SER A N 1
ATOM 756 C CA . SER A 1 94 ? -15.807 -2.753 19.180 1.00 69.12 94 SER A CA 1
ATOM 757 C C . SER A 1 94 ? -16.027 -3.533 20.494 1.00 69.12 94 SER A C 1
ATOM 759 O O . SER A 1 94 ? -17.190 -3.795 20.789 1.00 69.12 94 SER A O 1
ATOM 761 N N . PRO A 1 95 ? -15.011 -3.888 21.316 1.00 71.94 95 PRO A N 1
ATOM 762 C CA . PRO A 1 95 ? -15.277 -4.527 22.608 1.00 71.94 95 PRO A CA 1
ATOM 763 C C . PRO A 1 95 ? -15.372 -3.530 23.776 1.00 71.94 95 PRO A C 1
ATOM 765 O O . PRO A 1 95 ? -16.202 -3.706 24.660 1.00 71.94 95 PRO A O 1
ATOM 768 N N . LEU A 1 96 ? -14.564 -2.464 23.798 1.00 79.88 96 LEU A N 1
ATOM 769 C CA . LEU A 1 96 ? -14.473 -1.570 24.962 1.00 79.88 96 LEU A CA 1
ATOM 770 C C . LEU A 1 96 ? -15.663 -0.616 25.082 1.00 79.88 96 LEU A C 1
ATOM 772 O O . LEU A 1 96 ? -16.165 -0.424 26.185 1.00 79.88 96 LEU A O 1
ATOM 776 N N . ILE A 1 97 ? -16.157 -0.055 23.972 1.00 81.69 97 ILE A N 1
ATOM 777 C CA . ILE A 1 97 ? -17.354 0.802 24.013 1.00 81.69 97 ILE A CA 1
ATOM 778 C C . ILE A 1 97 ? -18.580 -0.021 24.409 1.00 81.69 97 ILE A C 1
ATOM 780 O O . ILE A 1 97 ? -19.382 0.435 25.220 1.00 81.69 97 ILE A O 1
ATOM 784 N N . LEU A 1 98 ? -18.692 -1.256 23.909 1.00 82.50 98 LEU A N 1
ATOM 785 C CA . LEU A 1 98 ? -19.763 -2.167 24.301 1.00 82.50 98 LEU A CA 1
ATOM 786 C C . LEU A 1 98 ? -19.700 -2.481 25.804 1.00 82.50 98 LEU A C 1
ATOM 788 O O . LEU A 1 98 ? -20.716 -2.397 26.484 1.00 82.50 98 LEU A O 1
ATOM 792 N N . LEU A 1 99 ? -18.510 -2.762 26.345 1.00 87.50 99 LEU A N 1
ATOM 793 C CA . LEU A 1 99 ? -18.323 -2.996 27.780 1.00 87.50 99 LEU A CA 1
ATOM 794 C C . LEU A 1 99 ? -18.670 -1.765 28.627 1.00 87.50 99 LEU A C 1
ATOM 796 O O . LEU A 1 99 ? -19.367 -1.901 29.629 1.00 87.50 99 LEU A O 1
ATOM 800 N N . ILE A 1 100 ? -18.246 -0.565 28.222 1.00 89.44 100 ILE A N 1
ATOM 801 C CA . ILE A 1 100 ? -18.553 0.681 28.944 1.00 89.44 100 ILE A CA 1
ATOM 802 C C . ILE A 1 100 ? -20.064 0.952 28.949 1.00 89.44 100 ILE A C 1
ATOM 804 O O . ILE A 1 100 ? -20.608 1.329 29.986 1.00 89.44 100 ILE A O 1
ATOM 808 N N . LEU A 1 101 ? -20.752 0.722 27.824 1.00 90.69 101 LEU A N 1
ATOM 809 C CA . LEU A 1 101 ? -22.207 0.870 27.724 1.00 90.69 101 LEU A CA 1
ATOM 810 C C . LEU A 1 101 ? -22.963 -0.171 28.564 1.00 90.69 101 LEU A C 1
ATOM 812 O O . LEU A 1 101 ? -23.962 0.158 29.198 1.00 90.69 101 LEU A O 1
ATOM 816 N N . LEU A 1 102 ? -22.483 -1.416 28.618 1.00 91.62 102 LEU A N 1
ATOM 817 C CA . LEU A 1 102 ? -23.076 -2.454 29.467 1.00 91.62 102 LEU A CA 1
ATOM 818 C C . LEU A 1 102 ? -22.909 -2.131 30.958 1.00 91.62 102 LEU A C 1
ATOM 820 O O . LEU A 1 102 ? -23.860 -2.267 31.728 1.00 91.62 102 LEU A O 1
ATOM 824 N N . VAL A 1 103 ? -21.726 -1.662 31.365 1.00 94.81 103 VAL A N 1
ATOM 825 C CA . VAL A 1 103 ? -21.453 -1.268 32.755 1.00 94.81 103 VAL A CA 1
ATOM 826 C C . VAL A 1 103 ? -22.280 -0.044 33.149 1.00 94.81 103 VAL A C 1
ATOM 828 O O . VAL A 1 103 ? -22.867 -0.034 34.229 1.00 94.81 103 VAL A O 1
ATOM 831 N N . SER A 1 104 ? -22.387 0.968 32.284 1.00 93.12 104 SER A N 1
ATOM 832 C CA . SER A 1 104 ? -23.162 2.175 32.588 1.00 93.12 104 SER A CA 1
ATOM 833 C C . SER A 1 104 ? -24.660 1.888 32.730 1.00 93.12 104 SER A C 1
ATOM 835 O O . SER A 1 104 ? -25.283 2.385 33.668 1.00 93.12 104 SER A O 1
ATOM 837 N N . LEU A 1 105 ? -25.230 1.024 31.881 1.00 94.00 105 LEU A N 1
ATOM 838 C CA . LEU A 1 105 ? -26.621 0.573 32.000 1.00 94.00 105 LEU A CA 1
ATOM 839 C C . LEU A 1 105 ? -26.865 -0.245 33.274 1.00 94.00 105 LEU A C 1
ATOM 841 O O . LEU A 1 105 ? -27.885 -0.051 33.933 1.00 94.00 105 LEU A O 1
ATOM 845 N N . ALA A 1 106 ? -25.931 -1.122 33.653 1.00 94.88 106 ALA A N 1
ATOM 846 C CA . ALA A 1 106 ? -26.034 -1.894 34.890 1.00 94.88 106 ALA A CA 1
ATOM 847 C C . ALA A 1 106 ? -26.013 -0.987 36.131 1.00 94.88 106 ALA A C 1
ATOM 849 O O . ALA A 1 106 ? -26.841 -1.143 37.026 1.00 94.88 106 ALA A O 1
ATOM 850 N N . VAL A 1 107 ? -25.113 0.001 36.163 1.00 95.44 107 VAL A N 1
ATOM 851 C CA . VAL A 1 107 ? -25.019 0.974 37.259 1.00 95.44 107 VAL A CA 1
ATOM 852 C C . VAL A 1 107 ? -26.295 1.810 37.341 1.00 95.44 107 VAL A C 1
ATOM 854 O O . VAL A 1 107 ? -26.882 1.902 38.415 1.00 95.44 107 VAL A O 1
ATOM 857 N N . LEU A 1 108 ? -26.791 2.345 36.221 1.00 94.12 108 LEU A N 1
ATOM 858 C CA . LEU A 1 108 ? -28.062 3.076 36.188 1.00 94.12 108 LEU A CA 1
ATOM 859 C C . LEU A 1 108 ? -29.243 2.209 36.639 1.00 94.12 108 LEU A C 1
ATOM 861 O O . LEU A 1 108 ? -30.088 2.691 37.384 1.00 94.12 108 LEU A O 1
ATOM 865 N N . GLY A 1 109 ? -29.283 0.932 36.255 1.00 92.25 109 GLY A N 1
ATOM 866 C CA . GLY A 1 109 ? -30.294 -0.016 36.724 1.00 92.25 109 GLY A CA 1
ATOM 867 C C . GLY A 1 109 ? -30.246 -0.234 38.239 1.00 92.25 109 GLY A C 1
ATOM 868 O O . GLY A 1 109 ? -31.289 -0.239 38.888 1.00 92.25 109 GLY A O 1
ATOM 869 N N . LEU A 1 110 ? -29.048 -0.348 38.819 1.00 91.50 110 LEU A N 1
ATOM 870 C CA . LEU A 1 110 ? -28.858 -0.465 40.269 1.00 91.50 110 LEU A CA 1
ATOM 871 C C . LEU A 1 110 ? -29.226 0.826 41.007 1.00 91.50 110 LEU A C 1
ATOM 873 O O . LEU A 1 110 ? -29.883 0.767 42.043 1.00 91.50 110 LEU A O 1
ATOM 877 N N . PHE A 1 111 ? -28.857 1.987 40.465 1.00 91.06 111 PHE A N 1
ATOM 878 C CA . PHE A 1 111 ? -29.254 3.287 41.004 1.00 91.06 111 PHE A CA 1
ATOM 879 C C . PHE A 1 111 ? -30.772 3.464 40.95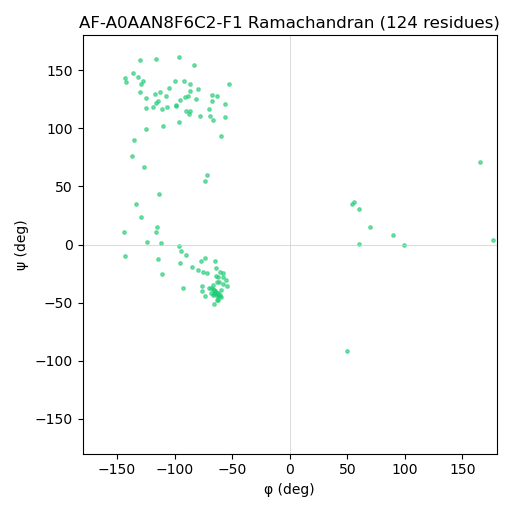6 1.00 91.06 111 PHE A C 1
ATOM 881 O O . PHE A 1 111 ? -31.375 3.824 41.961 1.00 91.06 111 PHE A O 1
ATOM 888 N N . LEU A 1 112 ? -31.406 3.160 39.822 1.00 88.38 112 LEU A N 1
ATOM 889 C CA . LEU A 1 112 ? -32.858 3.206 39.687 1.00 88.38 112 LEU A CA 1
ATOM 890 C C . LEU A 1 112 ? -33.530 2.236 40.654 1.00 88.38 112 LEU A C 1
ATOM 892 O O . LEU A 1 112 ? -34.469 2.639 41.318 1.00 88.38 112 LEU A O 1
ATOM 896 N N . TRP A 1 113 ? -33.032 1.008 40.813 1.00 81.19 113 TRP A N 1
ATOM 897 C CA . TRP A 1 113 ? -33.547 0.066 41.813 1.00 81.19 113 TRP A CA 1
ATOM 898 C C . TRP A 1 113 ? -33.421 0.618 43.237 1.00 81.19 113 TRP A C 1
ATOM 900 O O . TRP A 1 113 ? -34.356 0.500 44.025 1.00 81.19 113 TRP A O 1
ATOM 910 N N . TYR A 1 114 ? -32.271 1.199 43.579 1.00 84.06 114 TYR A N 1
ATOM 911 C CA . TYR A 1 114 ? -31.989 1.721 44.915 1.00 84.06 114 TYR A CA 1
ATOM 912 C C . TYR A 1 114 ? -32.834 2.958 45.254 1.00 84.06 114 TYR A C 1
ATOM 914 O O . TYR A 1 114 ? -33.285 3.101 46.388 1.00 84.06 114 TYR A O 1
ATOM 922 N N . TYR A 1 115 ? -33.071 3.834 44.273 1.00 79.56 115 TYR A N 1
ATOM 923 C CA . TYR A 1 115 ? -33.803 5.088 44.455 1.00 79.56 115 TYR A CA 1
ATOM 924 C C . TYR A 1 115 ? -35.296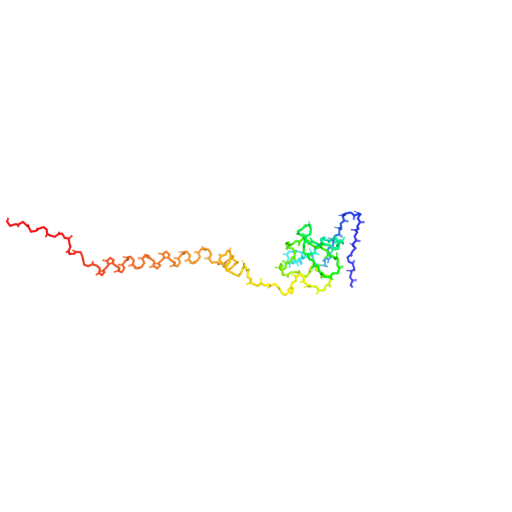 5.012 44.107 1.00 79.56 115 TYR A C 1
ATOM 926 O O . TYR A 1 115 ? -36.031 5.905 44.524 1.00 79.56 115 TYR A O 1
ATOM 934 N N . PHE A 1 116 ? -35.781 3.987 43.391 1.00 69.75 116 PHE A N 1
ATOM 935 C CA . PHE A 1 116 ? -37.222 3.753 43.257 1.00 69.75 116 PHE A CA 1
ATOM 936 C C . PHE A 1 116 ? -37.752 3.097 44.540 1.00 69.75 116 PHE A C 1
ATOM 938 O O . PHE A 1 116 ? -37.458 1.927 44.803 1.00 69.75 116 PHE A O 1
ATOM 945 N N . PRO A 1 117 ? -38.563 3.802 45.349 1.00 63.44 117 PRO A N 1
ATOM 946 C CA . PRO A 1 117 ? -39.148 3.220 46.546 1.00 63.44 117 PRO A CA 1
ATOM 947 C C . PRO A 1 117 ? -40.077 2.065 46.154 1.00 63.44 117 PRO A C 1
ATOM 949 O O . PRO A 1 117 ? -40.986 2.229 45.337 1.00 63.44 117 PRO A O 1
ATOM 952 N N . LYS A 1 118 ? -39.885 0.889 46.764 1.00 63.50 118 LYS A N 1
ATOM 953 C CA . LYS A 1 118 ? -40.799 -0.260 46.650 1.00 63.50 118 LYS A CA 1
ATOM 954 C C . LYS A 1 118 ? -42.102 -0.008 47.424 1.00 63.50 118 LYS A C 1
ATOM 956 O O . LYS A 1 118 ? -42.441 -0.764 48.322 1.00 63.50 118 LYS A O 1
ATOM 961 N N . ASN A 1 119 ? -42.848 1.037 47.072 1.00 63.47 119 ASN A N 1
ATOM 962 C CA . ASN A 1 119 ? -44.104 1.401 47.738 1.00 63.47 119 ASN A CA 1
ATOM 963 C C . ASN A 1 119 ? -45.317 1.226 46.821 1.00 63.47 119 ASN A C 1
ATOM 965 O O . ASN A 1 119 ? -46.207 2.069 46.783 1.00 63.47 119 ASN A O 1
ATOM 969 N N . CYS A 1 120 ? -45.383 0.128 46.074 1.00 61.75 120 CYS A N 1
ATOM 970 C CA . CYS A 1 120 ? -46.593 -0.194 45.328 1.00 61.75 120 CYS A CA 1
ATOM 971 C C . CYS A 1 120 ? -46.895 -1.681 45.459 1.00 61.75 120 CYS A C 1
ATOM 973 O O . CYS A 1 120 ? -46.546 -2.457 44.580 1.00 61.75 120 CYS A O 1
ATOM 975 N N . CYS A 1 121 ? -47.422 -2.062 46.627 1.00 64.12 121 CYS A N 1
ATOM 976 C CA . CYS A 1 121 ? -48.352 -3.176 46.868 1.00 64.12 121 CYS A CA 1
ATOM 977 C C . CYS A 1 121 ? -48.403 -3.478 48.379 1.00 64.12 121 CYS A C 1
ATOM 979 O O . CYS A 1 121 ? -47.925 -4.514 48.831 1.00 64.12 121 CYS A O 1
ATOM 981 N N . GLN A 1 122 ? -49.008 -2.595 49.175 1.00 52.53 122 GLN A N 1
ATOM 982 C CA . GLN A 1 122 ? -49.791 -3.069 50.316 1.00 52.53 122 GLN A CA 1
ATOM 983 C C . GLN A 1 122 ? -51.250 -2.783 49.983 1.00 52.53 122 GLN A C 1
ATOM 985 O O . GLN A 1 122 ? -51.702 -1.641 49.982 1.00 52.53 122 GLN A O 1
ATOM 990 N N . ARG A 1 123 ? -51.93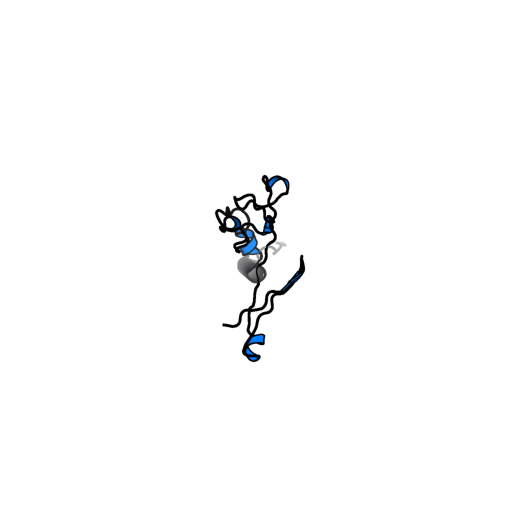5 -3.852 49.569 1.00 45.75 123 ARG A N 1
ATOM 991 C CA . ARG A 1 123 ? -53.379 -3.921 49.375 1.00 45.75 123 ARG A CA 1
ATOM 992 C C . ARG A 1 123 ? -54.036 -3.517 50.698 1.00 45.75 123 ARG A C 1
ATOM 994 O O . ARG A 1 123 ? -53.775 -4.144 51.719 1.00 45.75 123 ARG A O 1
ATOM 1001 N N . THR A 1 124 ? -54.854 -2.472 50.680 1.00 49.81 124 THR A N 1
ATOM 1002 C CA . THR A 1 124 ? -55.778 -2.169 51.773 1.00 49.81 124 THR A CA 1
ATOM 1003 C C . THR A 1 124 ? -56.827 -3.272 51.818 1.00 49.81 124 THR A C 1
ATOM 1005 O O . THR A 1 124 ? -57.679 -3.332 50.933 1.00 49.81 124 THR A O 1
ATOM 1008 N N . GLU A 1 125 ? -56.746 -4.149 52.814 1.00 47.03 125 GLU A N 1
ATOM 1009 C CA . GLU A 1 125 ? -57.893 -4.932 53.271 1.00 47.03 125 GLU A CA 1
ATOM 1010 C C . GLU A 1 125 ? -58.330 -4.345 54.617 1.00 47.03 125 GLU A C 1
ATOM 1012 O O . GLU A 1 125 ? -57.534 -4.252 55.553 1.00 47.03 125 GLU A O 1
ATOM 1017 N N . PHE A 1 126 ? -59.567 -3.849 54.626 1.00 48.72 126 PHE A N 1
ATOM 1018 C CA . PHE A 1 126 ? -60.342 -3.405 55.779 1.00 48.72 126 PHE A CA 1
ATOM 1019 C C . PHE A 1 126 ? -61.460 -4.428 55.978 1.00 48.72 126 PHE A C 1
ATOM 1021 O O . PHE A 1 126 ? -61.946 -4.939 54.939 1.00 48.72 126 PHE A O 1
#

Secondary structure (DSSP, 8-state):
--PPP-EEETTEEE-----S-TTGGGG----------EE-S-GGGGTEEE-SSSEEEEGGGTTSSS--STT-GGGSS----SSHHHHHHHHS-TTHHHHHHHHHHHHHHHHHHHHS---S------

Sequence (126 aa):
MTAAHVFSTHYLMYIRFYLHDANQIRNTSISALYSSYIRLRNCSSKQLFNCGDENCIPRSLGCNGHINCPYGNDEINCHVAQDVFFRFISKSYSPLILLILLVSLAVLGLFLWYYFPKNCCQRTEF

Organism: Trichostrongylus colubriformis (NCBI:txid6319)

Mean predicted aligned error: 15.53 Å

Foldseek 3Di:
DDDFDWDDDVPDTDGDDDDPDPVCVVVDDDDDDDFDWDQAPDLVVVCFDDLPRSITTRLCQACVPDQPRPVSVSNPPPPPPDPPVVCVQPPPCVPPVVVVVVVVVVVVVVVCVVPPDPPPDDDDDD

pLDDT: mean 79.03, std 14.7, range [38.88, 95.44]

InterPro domains:
  IPR002172 Low-density lipoprotein (LDL) receptor class A repeat [PF00057] (42-78)
  IPR002172 Low-density lipoprotein (LDL) receptor class A repeat [PS50068] (42-79)
  IPR002172 Low-density lipoprotein (LDL) receptor class A repeat [SM00192] (42-80)
  IPR002172 Low-density lipoprotein (LDL) receptor class A repeat [cd00112] (43-78)
  IPR036055 LDL receptor-like superfamily [G3DSA:4.10.400.10] (38-81)
  IPR036055 LDL receptor-like superfamily [SSF57424] (44-79)

Radius of gyration: 29.34 Å; Cα contacts (8 Å, |Δi|>4): 97; chains: 1; bounding box: 86×30×79 Å

Nearest PDB structures (foldseek):
  7qbf-assembly1_C  TM=3.677E-01  e=2.185E-01  Homo sapiens